Protein AF-A0A2A5WWT2-F1 (afdb_monomer)

Sequence (155 aa):
MNNFLIFFLFLIHPIYISSSKIIIINDTAEVNIKIFRDDLEDDLRLFYNKSISIDNIIKLQNASSQIDTYIQNKFELRIDNSKIKLSEFKYNLINDLVEISCSFDFKKDFNEINIINNILFEVYKIQKNVVFINVEKQSKSHIFSFSDREKTFSY

Solvent-accessible surface area (backbone atoms only — not comparable to full-atom values): 8886 Å² total; per-residue (Å²): 140,78,84,88,87,87,78,69,79,85,75,75,75,86,82,55,54,35,42,35,37,37,41,37,49,89,92,45,37,38,39,41,34,41,38,43,43,67,63,50,32,54,38,49,20,64,75,66,73,44,96,60,70,56,95,43,66,68,39,38,59,74,42,38,72,60,49,54,53,49,46,62,68,26,47,41,44,24,50,69,88,40,80,51,68,77,39,78,76,44,78,49,70,58,88,62,34,34,38,40,36,29,31,45,81,79,67,85,80,70,51,34,41,35,40,35,52,49,73,56,39,88,76,36,63,83,32,35,38,38,38,38,42,33,48,74,93,46,75,50,71,52,77,30,34,71,92,44,41,67,50,76,46,79,107

Radius of gyration: 17.58 Å; Cα contacts (8 Å, |Δi|>4): 283; chains: 1; bounding box: 59×45×42 Å

Foldseek 3Di:
DDDDDPPCPVVDDDQQEKEWEWAADQFWIKIKIKDFQVLQQVVLCVVVVDRQHPPDPVSCVVCVVSVLVVCCVQKWKDFQNHTWRWADWDWDCDPRMIMIMTTTGDDRDTFKIKIFGRRSCVPDQAHWYKYWYHHHPDIDIDIAGNVRGMDMDTD

Structure (mmCIF, N/CA/C/O backbone):
data_AF-A0A2A5WWT2-F1
#
_entry.id   AF-A0A2A5WWT2-F1
#
loop_
_atom_site.group_PDB
_atom_site.id
_atom_site.type_symbol
_atom_site.label_atom_id
_atom_site.label_alt_id
_atom_site.label_comp_id
_atom_site.label_asym_id
_atom_site.label_entity_id
_atom_site.label_seq_id
_atom_site.pdbx_PDB_ins_code
_atom_site.Cartn_x
_atom_site.Cartn_y
_atom_site.Cartn_z
_atom_site.occupancy
_atom_site.B_iso_or_equiv
_atom_site.auth_seq_id
_atom_site.auth_comp_id
_atom_site.auth_asym_id
_atom_site.auth_atom_id
_atom_site.pdbx_PDB_model_num
ATOM 1 N N . MET A 1 1 ? 42.668 -32.004 3.098 1.00 46.00 1 MET A N 1
ATOM 2 C CA . MET A 1 1 ? 42.094 -32.058 1.733 1.00 46.00 1 MET A CA 1
ATOM 3 C C . MET A 1 1 ? 40.869 -32.955 1.853 1.00 46.00 1 MET A C 1
ATOM 5 O O . MET A 1 1 ? 41.066 -34.114 2.162 1.00 46.00 1 MET A O 1
ATOM 9 N N . ASN A 1 2 ? 39.612 -32.518 1.911 1.00 44.00 2 ASN A N 1
ATOM 10 C CA . ASN A 1 2 ? 38.858 -31.456 1.236 1.00 44.00 2 ASN A CA 1
ATOM 11 C C . ASN A 1 2 ? 38.044 -30.694 2.303 1.00 44.00 2 ASN A C 1
ATOM 13 O O . ASN A 1 2 ? 37.293 -31.307 3.046 1.00 44.00 2 ASN A O 1
ATOM 17 N N . ASN A 1 3 ? 38.301 -29.424 2.601 1.00 46.81 3 ASN A N 1
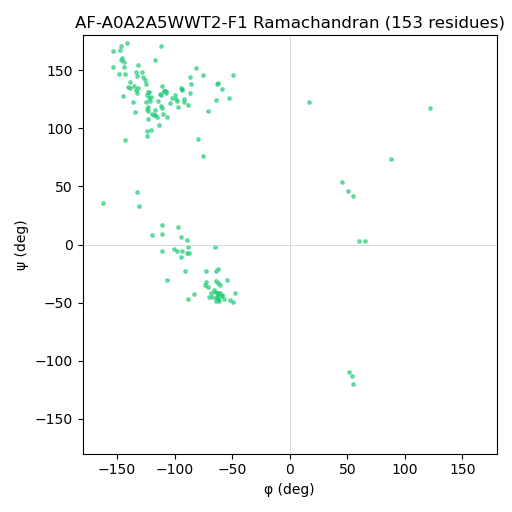ATOM 18 C CA . ASN A 1 3 ? 37.732 -28.249 1.940 1.00 46.81 3 ASN A CA 1
ATOM 19 C C . ASN A 1 3 ? 36.469 -28.446 1.080 1.00 46.81 3 ASN A C 1
ATOM 21 O O . ASN A 1 3 ? 36.506 -29.085 0.035 1.00 46.81 3 ASN A O 1
ATOM 25 N N . PHE A 1 4 ? 35.444 -27.680 1.472 1.00 52.81 4 PHE A N 1
ATOM 26 C CA . PHE A 1 4 ? 34.613 -26.886 0.565 1.00 52.81 4 PHE A CA 1
ATOM 27 C C . PHE A 1 4 ? 33.400 -27.583 -0.060 1.00 52.81 4 PHE A C 1
ATOM 29 O O . PHE A 1 4 ? 33.401 -27.852 -1.252 1.00 52.81 4 PHE A O 1
ATOM 36 N N . LEU A 1 5 ? 32.332 -27.827 0.718 1.00 49.09 5 LEU A N 1
ATOM 37 C CA . LEU A 1 5 ? 30.996 -28.077 0.140 1.00 49.09 5 LEU A CA 1
ATOM 38 C C . LEU A 1 5 ? 29.814 -27.917 1.120 1.00 49.09 5 LEU A C 1
ATOM 40 O O . LEU A 1 5 ? 28.819 -28.620 1.014 1.00 49.09 5 LEU A O 1
ATOM 44 N N . ILE A 1 6 ? 29.877 -26.967 2.063 1.00 45.00 6 ILE A N 1
ATOM 45 C CA . ILE A 1 6 ? 28.687 -26.536 2.837 1.00 45.00 6 ILE A CA 1
ATOM 46 C C . ILE A 1 6 ? 28.613 -25.000 2.874 1.00 45.00 6 ILE A C 1
ATOM 48 O O . ILE A 1 6 ? 28.400 -24.385 3.909 1.00 45.00 6 ILE A O 1
ATOM 52 N N . PHE A 1 7 ? 28.832 -24.356 1.724 1.00 40.91 7 PHE A N 1
ATOM 53 C CA . PHE A 1 7 ? 28.604 -22.909 1.562 1.00 40.91 7 PHE A CA 1
ATOM 54 C C . PHE A 1 7 ? 27.550 -22.586 0.488 1.00 40.91 7 PHE A C 1
ATOM 56 O O . PHE A 1 7 ? 27.344 -21.429 0.148 1.00 40.91 7 PHE A O 1
ATOM 63 N N . PHE A 1 8 ? 26.854 -23.602 -0.040 1.00 40.53 8 PHE A N 1
ATOM 64 C CA . PHE A 1 8 ? 25.881 -23.440 -1.131 1.00 40.53 8 PHE A CA 1
ATOM 65 C C . PHE A 1 8 ? 24.413 -23.341 -0.685 1.00 40.53 8 PHE A C 1
ATOM 67 O O . PHE A 1 8 ? 23.552 -23.061 -1.511 1.00 40.53 8 PHE A O 1
ATOM 74 N N . LEU A 1 9 ? 24.103 -23.518 0.604 1.00 39.88 9 LEU A N 1
ATOM 75 C CA . LEU A 1 9 ? 22.716 -23.455 1.096 1.00 39.88 9 LEU A CA 1
ATOM 76 C C . LEU A 1 9 ? 22.244 -22.039 1.473 1.00 39.88 9 LEU A C 1
ATOM 78 O O . LEU A 1 9 ? 21.055 -21.849 1.692 1.00 39.88 9 LEU A O 1
ATOM 82 N N . PHE A 1 10 ? 23.128 -21.035 1.476 1.00 41.44 10 PHE A N 1
ATOM 83 C CA . PHE A 1 10 ? 22.742 -19.623 1.644 1.00 41.44 10 PHE A CA 1
ATOM 84 C C . PHE A 1 10 ? 22.413 -18.912 0.317 1.00 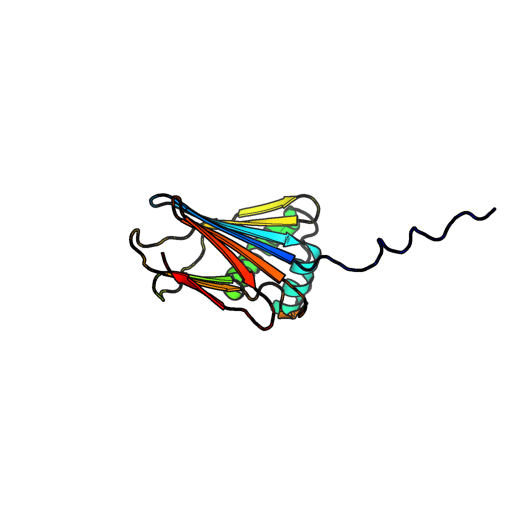41.44 10 PHE A C 1
ATOM 86 O O . PHE A 1 10 ? 22.127 -17.721 0.315 1.00 41.44 10 PHE A O 1
ATOM 93 N N . LEU A 1 11 ? 22.432 -19.633 -0.812 1.00 47.25 11 LEU A N 1
ATOM 94 C CA . LEU A 1 1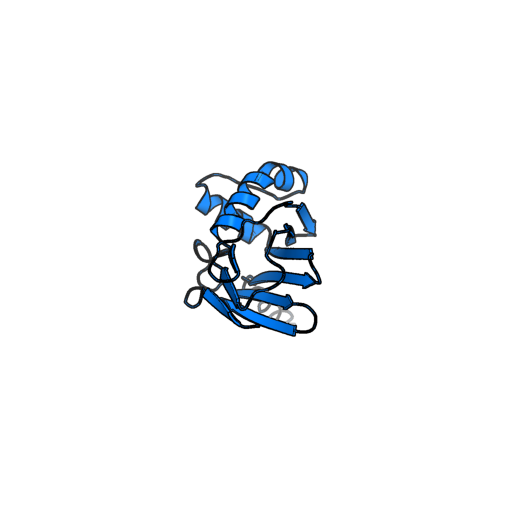1 ? 22.151 -19.102 -2.155 1.00 47.25 11 LEU A CA 1
ATOM 95 C C . LEU A 1 11 ? 20.690 -19.274 -2.605 1.00 47.25 11 LEU A C 1
ATOM 97 O O . LEU A 1 11 ? 20.374 -19.009 -3.762 1.00 47.25 11 LEU A O 1
ATOM 101 N N . ILE A 1 12 ? 19.795 -19.750 -1.738 1.00 48.16 12 ILE A N 1
ATOM 102 C CA . ILE A 1 12 ? 18.479 -20.224 -2.173 1.00 48.16 12 ILE A CA 1
ATOM 103 C C . ILE A 1 12 ? 17.378 -19.476 -1.420 1.00 48.16 12 ILE A C 1
ATOM 105 O O . ILE A 1 12 ? 16.944 -19.893 -0.351 1.00 48.16 12 ILE A O 1
ATOM 109 N N . HIS A 1 13 ? 16.937 -18.396 -2.074 1.00 51.16 13 HIS A N 1
ATOM 110 C CA . HIS A 1 13 ? 15.600 -17.790 -2.092 1.00 51.16 13 HIS A CA 1
ATOM 111 C C . HIS A 1 13 ? 15.557 -16.316 -1.627 1.00 51.16 13 HIS A C 1
ATOM 113 O O . HIS A 1 13 ? 15.835 -16.037 -0.462 1.00 51.16 13 HIS A O 1
ATOM 119 N N . PRO A 1 14 ? 15.163 -15.360 -2.495 1.00 63.34 14 PRO A N 1
ATOM 120 C CA . PRO A 1 14 ? 14.850 -13.996 -2.059 1.00 63.34 14 PRO A CA 1
ATOM 121 C C . PRO A 1 14 ? 13.664 -14.002 -1.084 1.00 63.34 14 PRO A C 1
ATOM 123 O O . PRO A 1 14 ? 12.699 -14.756 -1.246 1.00 63.34 14 PRO A O 1
ATOM 126 N N . ILE A 1 15 ? 13.751 -13.196 -0.028 1.00 72.94 15 ILE A N 1
ATOM 127 C CA . ILE A 1 15 ? 12.699 -13.080 0.984 1.00 72.94 15 ILE A CA 1
ATOM 128 C C . ILE A 1 15 ? 11.608 -12.157 0.424 1.00 72.94 15 ILE A C 1
ATOM 130 O O . ILE A 1 15 ? 11.663 -10.949 0.615 1.00 72.94 15 ILE A O 1
ATOM 134 N N . TYR A 1 16 ? 10.612 -12.737 -0.249 1.00 89.31 16 TYR A N 1
ATOM 135 C CA . TYR A 1 16 ? 9.460 -12.019 -0.813 1.00 89.31 16 TYR A CA 1
ATOM 136 C C . TYR A 1 16 ? 8.458 -11.625 0.274 1.00 89.31 16 TYR A C 1
ATOM 138 O O . TYR A 1 16 ? 7.426 -12.278 0.487 1.00 89.31 16 TYR A O 1
ATOM 146 N N . ILE A 1 17 ? 8.815 -10.588 1.029 1.00 92.75 17 ILE A N 1
ATOM 147 C CA . ILE A 1 17 ? 8.013 -10.073 2.133 1.00 92.75 17 ILE A CA 1
ATOM 148 C C . ILE A 1 17 ? 7.948 -8.552 2.075 1.00 92.75 17 ILE A C 1
ATOM 150 O O . ILE A 1 17 ? 8.959 -7.879 1.905 1.00 92.75 17 ILE A O 1
ATOM 154 N N . SER A 1 18 ? 6.754 -8.007 2.299 1.00 97.12 18 SER A N 1
ATOM 155 C CA . SER A 1 18 ? 6.586 -6.608 2.689 1.00 97.12 18 SER A CA 1
ATOM 156 C C . SER A 1 18 ? 5.961 -6.521 4.076 1.00 97.12 18 SER A C 1
ATOM 158 O O . SER A 1 18 ? 5.325 -7.466 4.559 1.00 97.12 18 SER A O 1
ATOM 160 N N . SER A 1 19 ? 6.142 -5.378 4.731 1.00 98.19 19 SER A N 1
ATOM 161 C CA . SER A 1 19 ? 5.485 -5.098 6.006 1.00 98.19 19 SER A CA 1
ATOM 162 C C . SER A 1 19 ? 4.752 -3.770 5.956 1.00 98.19 19 SER A C 1
ATOM 164 O O . SER A 1 19 ? 5.224 -2.816 5.341 1.00 98.19 19 SER A O 1
ATOM 166 N N . SER A 1 20 ? 3.606 -3.699 6.621 1.00 98.62 20 SER A N 1
ATOM 167 C CA . SER A 1 20 ? 2.860 -2.463 6.824 1.00 98.62 20 SER A CA 1
ATOM 168 C C . SER A 1 20 ? 2.473 -2.355 8.291 1.00 98.62 20 SER A C 1
ATOM 170 O O . SER A 1 20 ? 2.005 -3.319 8.895 1.00 98.62 20 SER A O 1
ATOM 172 N N . LYS A 1 21 ? 2.659 -1.181 8.881 1.00 98.69 21 LYS A N 1
ATOM 173 C CA . LYS A 1 21 ? 2.240 -0.888 10.246 1.00 98.69 21 LYS A CA 1
ATOM 174 C C . LYS A 1 21 ? 1.306 0.305 10.235 1.00 98.69 21 LYS A C 1
ATOM 176 O O . LYS A 1 21 ? 1.727 1.393 9.858 1.00 98.69 21 LYS A O 1
ATOM 181 N N . ILE A 1 22 ? 0.076 0.085 10.673 1.00 98.62 22 ILE A N 1
ATOM 182 C CA . ILE A 1 22 ? -0.932 1.118 10.885 1.00 98.62 22 ILE A CA 1
ATOM 183 C C . ILE A 1 22 ? -0.954 1.440 12.376 1.00 98.62 22 ILE A C 1
ATOM 185 O O . ILE A 1 22 ? -1.033 0.531 13.206 1.00 98.62 22 ILE A O 1
ATOM 189 N N . ILE A 1 23 ? -0.851 2.717 12.720 1.00 98.25 23 ILE A N 1
ATOM 190 C CA . ILE A 1 23 ? -0.903 3.207 14.096 1.00 98.25 23 ILE A CA 1
ATOM 191 C C . ILE A 1 23 ? -1.997 4.263 14.163 1.00 98.25 23 ILE A C 1
ATOM 193 O O . ILE A 1 23 ? -1.925 5.242 13.432 1.00 98.25 23 ILE A O 1
ATOM 197 N N . ILE A 1 24 ? -2.978 4.061 15.038 1.00 97.31 24 ILE A N 1
ATOM 198 C CA . ILE A 1 24 ? -4.034 5.023 15.350 1.00 97.31 24 ILE A CA 1
ATOM 199 C C . ILE A 1 24 ? -3.985 5.283 16.854 1.00 97.31 24 ILE A C 1
ATOM 201 O O . ILE A 1 24 ? -4.193 4.366 17.656 1.00 97.31 24 ILE A O 1
ATOM 205 N N . ILE A 1 25 ? -3.654 6.517 17.228 1.00 95.38 25 ILE A N 1
ATOM 206 C CA . ILE A 1 25 ? -3.599 6.975 18.618 1.00 95.38 25 ILE A CA 1
ATOM 207 C C . ILE A 1 25 ? -4.269 8.345 18.678 1.00 95.38 25 ILE A C 1
ATOM 209 O O . ILE A 1 25 ? -3.842 9.285 18.005 1.00 95.38 25 ILE A O 1
ATOM 213 N N . ASN A 1 26 ? -5.293 8.472 19.515 1.00 92.25 26 ASN A N 1
ATOM 214 C CA . ASN A 1 26 ? -6.168 9.631 19.601 1.00 92.25 26 ASN A CA 1
ATOM 215 C C . ASN A 1 26 ? -6.779 9.980 18.232 1.00 92.25 26 ASN A C 1
ATOM 217 O O . ASN A 1 26 ? -7.580 9.219 17.707 1.00 92.25 26 ASN A O 1
ATOM 221 N N . ASP A 1 27 ? -6.403 11.130 17.671 1.00 91.75 27 ASP A N 1
ATOM 222 C CA . ASP A 1 27 ? -6.870 11.638 16.377 1.00 91.75 27 ASP A CA 1
ATOM 223 C C . ASP A 1 27 ? -5.736 11.621 15.331 1.00 91.75 27 ASP A C 1
ATOM 225 O O . ASP A 1 27 ? -5.793 12.313 14.320 1.00 91.75 27 ASP A O 1
ATOM 229 N N . THR A 1 28 ? -4.662 10.867 15.589 1.00 94.62 28 THR A N 1
ATOM 230 C CA . THR A 1 28 ? -3.504 10.741 14.699 1.00 94.62 28 THR A CA 1
ATOM 231 C C . THR A 1 28 ? -3.439 9.335 14.134 1.00 94.62 28 THR A C 1
ATOM 233 O O . THR A 1 28 ? -3.468 8.359 14.889 1.00 94.62 28 THR A O 1
ATOM 236 N N . ALA A 1 29 ? -3.317 9.239 12.811 1.00 97.56 29 ALA A N 1
ATOM 237 C CA . ALA A 1 29 ? -3.198 7.970 12.123 1.00 97.56 29 ALA A CA 1
ATOM 238 C C . ALA A 1 29 ? -2.053 7.966 11.105 1.00 97.56 29 ALA A C 1
ATOM 240 O O . ALA A 1 29 ? -1.933 8.858 10.265 1.00 97.56 29 ALA A O 1
ATOM 241 N N . GLU A 1 30 ? -1.219 6.931 11.182 1.00 98.12 30 GLU A N 1
ATOM 242 C CA . GLU A 1 30 ? -0.034 6.756 10.345 1.00 98.12 30 GLU A CA 1
ATOM 243 C C . GLU A 1 30 ? 0.034 5.341 9.772 1.00 98.12 30 GLU A C 1
ATOM 245 O O . GLU A 1 30 ? -0.300 4.359 10.439 1.00 98.12 30 GLU A O 1
ATOM 250 N N . VAL A 1 31 ? 0.546 5.230 8.549 1.00 98.62 31 VAL A N 1
ATOM 251 C CA . VAL A 1 31 ? 0.895 3.971 7.893 1.00 98.62 31 VAL A CA 1
ATOM 252 C C . VAL A 1 31 ? 2.367 4.011 7.511 1.00 98.62 31 VAL A C 1
ATOM 254 O O . VAL A 1 31 ? 2.823 4.915 6.815 1.00 98.62 31 VAL A O 1
ATOM 257 N N . ASN A 1 32 ? 3.110 3.000 7.949 1.00 98.62 32 ASN A N 1
ATOM 258 C CA . ASN A 1 32 ? 4.511 2.802 7.600 1.00 98.62 32 ASN A CA 1
ATOM 259 C C . ASN A 1 32 ? 4.656 1.489 6.838 1.00 98.62 32 ASN A C 1
ATOM 261 O O . ASN A 1 32 ? 4.400 0.422 7.397 1.00 98.62 32 ASN A O 1
ATOM 265 N N . ILE A 1 33 ? 5.060 1.561 5.576 1.00 98.69 33 ILE A N 1
ATOM 266 C CA . ILE A 1 33 ? 5.246 0.413 4.691 1.00 98.69 33 ILE A CA 1
ATOM 267 C C . ILE A 1 33 ? 6.739 0.239 4.427 1.00 98.69 33 ILE A C 1
ATOM 269 O O . ILE A 1 33 ? 7.445 1.214 4.179 1.00 98.69 33 ILE A O 1
ATOM 273 N N . LYS A 1 34 ? 7.220 -1.004 4.474 1.00 98.31 34 LYS A N 1
ATOM 274 C CA . LYS A 1 34 ? 8.592 -1.357 4.103 1.00 98.31 34 LYS A CA 1
ATOM 275 C C . LYS A 1 34 ? 8.586 -2.427 3.023 1.00 98.31 34 LYS A C 1
ATOM 277 O O . LYS A 1 34 ? 7.922 -3.455 3.190 1.00 98.31 34 LYS A O 1
ATOM 282 N N . ILE A 1 35 ? 9.322 -2.170 1.946 1.00 97.50 35 ILE A N 1
ATOM 283 C CA . ILE A 1 35 ? 9.41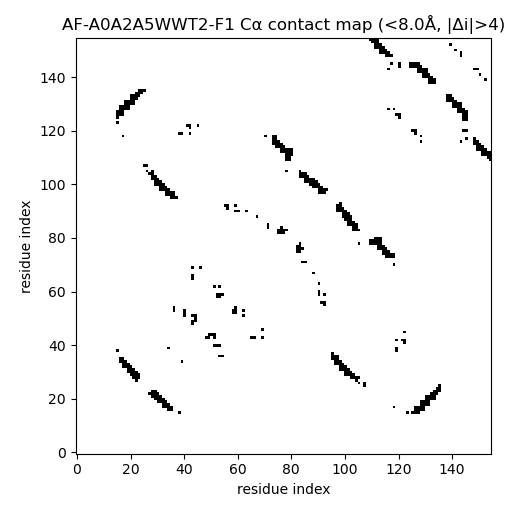8 -3.031 0.762 1.00 97.50 35 ILE A CA 1
ATOM 284 C C . ILE A 1 35 ? 10.880 -3.067 0.315 1.00 97.50 35 ILE A C 1
ATOM 286 O O . ILE A 1 35 ? 11.553 -2.034 0.357 1.00 97.50 35 ILE A O 1
ATOM 290 N N . PHE A 1 36 ? 11.378 -4.231 -0.101 1.00 96.69 36 PHE A N 1
ATOM 291 C CA . PHE A 1 36 ? 12.683 -4.303 -0.751 1.00 96.69 36 PHE A CA 1
ATOM 292 C C . PHE A 1 36 ? 12.666 -3.519 -2.067 1.00 96.69 36 PHE A C 1
ATOM 294 O O . PHE A 1 36 ? 11.679 -3.501 -2.805 1.00 96.69 36 PHE A O 1
ATOM 301 N N . ARG A 1 37 ? 13.746 -2.782 -2.308 1.00 96.50 37 ARG A N 1
ATOM 302 C CA . ARG A 1 37 ? 13.866 -1.802 -3.386 1.00 96.50 37 ARG A CA 1
ATOM 303 C C . ARG A 1 37 ? 13.747 -2.449 -4.761 1.00 96.50 37 ARG A C 1
ATOM 305 O O . ARG A 1 37 ? 13.053 -1.908 -5.612 1.00 96.50 37 ARG A O 1
ATOM 312 N N . ASP A 1 38 ? 14.453 -3.550 -4.976 1.00 95.50 38 ASP A N 1
ATOM 313 C CA . ASP A 1 38 ? 14.461 -4.315 -6.222 1.00 95.50 38 ASP A CA 1
ATOM 314 C C . ASP A 1 38 ? 13.086 -4.920 -6.524 1.00 95.50 38 ASP A C 1
ATOM 316 O O . ASP A 1 38 ? 12.569 -4.712 -7.620 1.00 95.50 38 ASP A O 1
ATOM 320 N N . ASP A 1 39 ? 12.444 -5.534 -5.530 1.00 96.62 39 ASP A N 1
ATOM 321 C CA . ASP A 1 39 ? 11.077 -6.049 -5.665 1.00 96.62 39 ASP A CA 1
ATOM 322 C C . ASP A 1 39 ? 10.088 -4.926 -6.038 1.00 96.62 39 ASP A C 1
ATOM 324 O O . ASP A 1 39 ? 9.243 -5.078 -6.926 1.00 96.62 39 ASP A O 1
ATOM 328 N N . LEU A 1 40 ? 10.201 -3.762 -5.382 1.00 97.69 40 LEU A N 1
ATOM 329 C CA . LEU A 1 40 ? 9.376 -2.594 -5.694 1.00 97.69 40 LEU A CA 1
ATOM 330 C C . LEU A 1 40 ? 9.653 -2.061 -7.107 1.00 97.69 40 LEU A C 1
ATOM 332 O O . LEU A 1 40 ? 8.713 -1.693 -7.808 1.00 97.69 40 LEU A O 1
ATOM 336 N N . GLU A 1 41 ? 10.914 -2.010 -7.544 1.00 97.62 41 GLU A N 1
ATOM 337 C CA . GLU A 1 41 ? 11.266 -1.633 -8.917 1.00 97.62 41 GLU A CA 1
ATOM 338 C C . GLU A 1 41 ? 10.620 -2.565 -9.946 1.00 97.62 41 GLU A C 1
ATOM 340 O O . GLU A 1 41 ? 10.098 -2.079 -10.952 1.00 97.62 41 GLU A O 1
ATOM 345 N N . ASP A 1 42 ? 10.634 -3.875 -9.704 1.00 96.94 42 ASP A N 1
ATOM 346 C CA . ASP A 1 42 ? 10.063 -4.866 -10.614 1.00 96.94 42 ASP A CA 1
ATOM 347 C C . ASP A 1 42 ? 8.548 -4.689 -10.774 1.00 96.94 42 ASP A C 1
ATOM 349 O O . ASP A 1 42 ? 8.051 -4.642 -11.906 1.00 96.94 42 ASP A O 1
ATOM 353 N N . ASP A 1 43 ? 7.813 -4.490 -9.677 1.00 97.56 43 ASP A N 1
ATOM 354 C CA . ASP A 1 43 ? 6.364 -4.267 -9.766 1.00 97.56 43 ASP A CA 1
ATOM 355 C C . ASP A 1 43 ? 6.024 -2.872 -10.302 1.00 97.56 43 ASP A C 1
ATOM 357 O O . ASP A 1 43 ? 5.103 -2.724 -11.100 1.00 97.56 43 ASP A O 1
ATOM 361 N N . LEU A 1 44 ? 6.810 -1.833 -9.994 1.00 98.31 44 LEU A N 1
ATOM 362 C CA . LEU A 1 44 ? 6.635 -0.517 -10.622 1.00 98.31 44 LEU A CA 1
ATOM 363 C C . LEU A 1 44 ? 6.828 -0.587 -12.144 1.00 98.31 44 LEU A C 1
ATOM 365 O O . LEU A 1 44 ? 6.053 0.019 -12.893 1.00 98.31 44 LEU A O 1
ATOM 369 N N . ARG A 1 45 ? 7.834 -1.331 -12.622 1.00 98.19 45 ARG A N 1
ATOM 370 C CA . ARG A 1 45 ? 8.067 -1.536 -14.060 1.00 98.19 45 ARG A CA 1
ATOM 371 C C . ARG 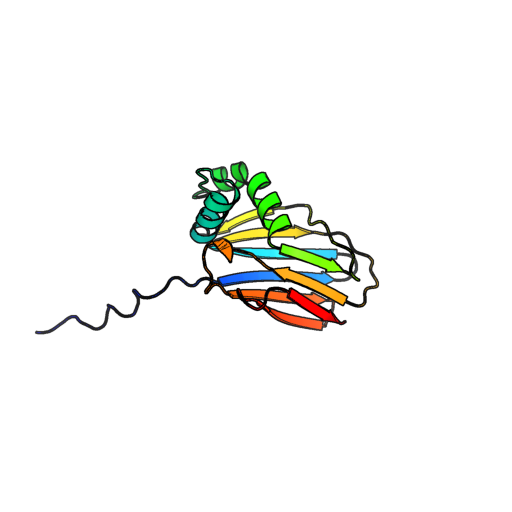A 1 45 ? 6.891 -2.245 -14.717 1.00 98.19 45 ARG A C 1
ATOM 373 O O . ARG A 1 45 ? 6.454 -1.803 -15.782 1.00 98.19 45 ARG A O 1
ATOM 380 N N . LEU A 1 46 ? 6.366 -3.293 -14.079 1.00 97.88 46 LEU A N 1
ATOM 381 C CA . LEU A 1 46 ? 5.191 -4.027 -14.550 1.00 97.88 46 LEU A CA 1
ATOM 382 C C . LEU A 1 46 ? 3.938 -3.137 -14.558 1.00 97.88 46 LEU A C 1
ATOM 384 O O . LEU A 1 46 ? 3.246 -3.054 -15.570 1.00 97.88 46 LEU A O 1
ATOM 388 N N . PHE A 1 47 ? 3.679 -2.430 -13.458 1.00 97.81 47 PHE A N 1
ATOM 389 C CA . PHE A 1 47 ? 2.492 -1.603 -13.248 1.00 97.81 47 PHE A CA 1
ATOM 390 C C . PHE A 1 47 ? 2.399 -0.431 -14.232 1.00 97.81 47 PHE A C 1
ATOM 392 O O . PHE A 1 47 ? 1.324 -0.144 -14.757 1.00 97.81 47 PHE A O 1
ATOM 399 N N . TYR A 1 48 ? 3.519 0.239 -14.516 1.00 97.69 48 TYR A N 1
ATOM 400 C CA . TYR A 1 48 ? 3.554 1.379 -15.440 1.00 97.69 48 TYR A CA 1
ATOM 401 C C . TYR A 1 48 ? 3.916 1.012 -16.878 1.00 97.69 48 TYR A C 1
ATOM 403 O O . TYR A 1 48 ? 3.821 1.878 -17.752 1.00 97.69 48 TYR A O 1
ATOM 411 N N . ASN A 1 49 ? 4.364 -0.223 -17.122 1.00 97.00 49 ASN A N 1
ATOM 412 C CA . ASN A 1 49 ? 4.967 -0.652 -18.384 1.00 97.00 49 ASN A CA 1
ATOM 413 C C . ASN A 1 49 ? 6.091 0.304 -18.846 1.00 97.00 49 ASN A C 1
ATOM 415 O O . ASN A 1 49 ? 6.125 0.764 -19.990 1.00 97.00 49 ASN A O 1
ATOM 419 N N . LYS A 1 50 ? 6.978 0.684 -17.915 1.00 95.06 50 LYS A N 1
ATOM 420 C CA . LYS A 1 50 ? 8.070 1.654 -18.124 1.00 95.06 50 LYS A CA 1
ATOM 421 C C . LYS A 1 50 ? 9.313 1.252 -17.341 1.00 95.06 50 LYS A C 1
ATOM 423 O O . LYS A 1 50 ? 9.213 0.657 -16.277 1.00 95.06 50 LYS A O 1
ATOM 428 N N . SER A 1 51 ? 10.488 1.648 -17.829 1.00 94.62 51 SER A N 1
ATOM 429 C CA . SER A 1 51 ? 11.729 1.497 -17.064 1.00 94.62 51 SER A CA 1
ATOM 430 C C . SER A 1 51 ? 11.747 2.485 -15.897 1.00 94.62 51 SER A C 1
ATOM 432 O O . SER A 1 51 ? 11.748 3.698 -16.106 1.00 94.62 51 SER A O 1
ATOM 434 N N . ILE A 1 52 ? 11.730 1.956 -14.674 1.00 95.88 52 ILE A N 1
ATOM 435 C CA . ILE A 1 52 ? 11.813 2.711 -13.422 1.00 95.88 52 ILE A CA 1
ATOM 436 C C . ILE A 1 52 ? 12.986 2.150 -12.613 1.00 95.88 52 ILE A C 1
ATOM 438 O O . ILE A 1 52 ? 13.220 0.939 -12.580 1.00 95.88 52 ILE A O 1
ATOM 442 N N . SER A 1 53 ? 13.755 3.047 -12.003 1.00 95.81 53 SER A N 1
ATOM 443 C CA . SER A 1 53 ? 14.874 2.735 -11.115 1.00 95.81 53 SER A CA 1
ATOM 444 C C . SER A 1 53 ? 14.853 3.731 -9.965 1.00 95.81 53 SER A C 1
ATOM 446 O O . SER A 1 53 ? 14.673 4.924 -10.199 1.00 95.81 53 SER A O 1
ATOM 448 N N . ILE A 1 54 ? 15.044 3.233 -8.749 1.00 96.62 54 ILE A N 1
ATOM 449 C CA . ILE A 1 54 ? 15.075 3.961 -7.478 1.00 96.62 54 ILE A CA 1
ATOM 450 C C . ILE A 1 54 ? 16.314 3.559 -6.655 1.00 96.62 54 ILE A C 1
ATOM 452 O O . ILE A 1 54 ? 16.290 3.551 -5.430 1.00 96.62 54 ILE A O 1
ATOM 456 N N . ASP A 1 55 ? 17.424 3.253 -7.339 1.00 93.44 55 ASP A N 1
ATOM 457 C CA . ASP A 1 55 ? 18.714 2.808 -6.770 1.00 93.44 55 ASP A CA 1
ATOM 458 C C . ASP A 1 55 ? 19.456 3.826 -5.892 1.00 93.44 55 ASP A C 1
ATOM 460 O O . ASP A 1 55 ? 20.509 3.524 -5.334 1.00 93.44 55 ASP A O 1
ATOM 464 N N . ASN A 1 56 ? 18.913 5.030 -5.756 1.00 94.12 56 ASN A N 1
ATOM 465 C CA . ASN A 1 56 ? 19.401 6.051 -4.849 1.00 94.12 56 ASN A CA 1
ATOM 466 C C . ASN A 1 56 ? 18.260 6.992 -4.445 1.00 94.12 56 ASN A C 1
ATOM 468 O O . ASN A 1 56 ? 17.206 7.035 -5.084 1.00 94.12 56 ASN A O 1
ATOM 472 N N . ILE A 1 57 ? 18.500 7.797 -3.409 1.00 93.06 57 ILE A N 1
ATOM 473 C CA . ILE A 1 57 ? 17.489 8.694 -2.841 1.00 93.06 57 ILE A CA 1
ATOM 474 C C . ILE A 1 57 ? 16.953 9.729 -3.843 1.00 93.06 57 ILE A C 1
ATOM 476 O O . ILE A 1 57 ? 15.765 10.032 -3.815 1.00 93.06 57 ILE A O 1
ATOM 480 N N . ILE A 1 58 ? 17.782 10.229 -4.767 1.00 95.75 58 ILE A N 1
ATOM 481 C CA . ILE A 1 58 ? 17.358 11.215 -5.776 1.00 95.75 58 ILE A CA 1
ATOM 482 C C . ILE A 1 58 ? 16.376 10.562 -6.752 1.00 95.75 58 ILE A C 1
ATOM 484 O O . ILE A 1 58 ? 15.323 11.118 -7.053 1.00 95.75 58 ILE A O 1
ATOM 488 N N . LYS A 1 59 ? 16.686 9.352 -7.229 1.00 96.81 59 LYS A N 1
ATOM 489 C CA . LYS A 1 59 ? 15.780 8.606 -8.107 1.00 96.81 59 LYS A CA 1
ATOM 490 C C . LYS A 1 59 ? 14.493 8.190 -7.395 1.00 96.81 59 LYS A C 1
ATOM 492 O O . LYS A 1 59 ? 13.426 8.299 -7.990 1.00 96.81 59 LYS A O 1
ATOM 497 N N . LEU A 1 60 ? 14.583 7.780 -6.127 1.00 96.62 60 LEU A N 1
ATOM 498 C CA . LEU A 1 60 ? 13.415 7.495 -5.291 1.00 96.62 60 LEU A CA 1
ATOM 499 C C . LEU A 1 60 ? 12.493 8.719 -5.189 1.00 96.62 60 LEU A C 1
ATOM 501 O O . LEU A 1 60 ? 11.293 8.608 -5.421 1.00 96.62 60 LEU A O 1
ATOM 505 N N . GLN A 1 61 ? 13.059 9.900 -4.930 1.00 94.75 61 GLN A N 1
ATOM 506 C CA . GLN A 1 61 ? 12.307 11.156 -4.897 1.00 94.75 61 GLN A CA 1
ATOM 507 C C . GLN A 1 61 ? 11.678 11.491 -6.256 1.00 94.75 61 GLN A C 1
ATOM 509 O O . GLN A 1 61 ? 10.508 11.868 -6.306 1.00 94.75 61 GLN A O 1
ATOM 514 N N . ASN A 1 62 ? 12.400 11.287 -7.361 1.00 96.25 62 ASN A N 1
ATOM 515 C CA . ASN A 1 62 ? 11.870 11.510 -8.712 1.00 96.25 62 ASN A CA 1
ATOM 516 C C . ASN A 1 62 ? 10.707 10.565 -9.061 1.00 96.25 62 ASN A C 1
ATOM 518 O O . ASN A 1 62 ? 9.811 10.949 -9.809 1.00 96.25 62 ASN A O 1
ATOM 522 N N . ALA A 1 63 ? 10.707 9.347 -8.514 1.00 96.94 63 ALA A N 1
ATOM 523 C CA . ALA A 1 63 ? 9.647 8.359 -8.702 1.00 96.94 63 ALA A CA 1
ATOM 524 C C . ALA A 1 63 ? 8.504 8.474 -7.671 1.00 96.94 63 ALA A C 1
ATOM 526 O O . ALA A 1 63 ? 7.535 7.723 -7.766 1.00 96.94 63 ALA A O 1
ATOM 527 N N . SER A 1 64 ? 8.579 9.399 -6.706 1.00 96.06 64 SER A N 1
ATOM 528 C CA . SER A 1 64 ? 7.643 9.502 -5.569 1.00 96.06 64 SER A CA 1
ATOM 529 C C . SER A 1 64 ? 6.168 9.477 -5.974 1.00 96.06 64 SER A C 1
ATOM 531 O O . SER A 1 64 ? 5.420 8.643 -5.482 1.00 96.06 64 SER A O 1
ATOM 533 N N . SER A 1 65 ? 5.752 10.287 -6.951 1.00 96.81 65 SER A N 1
ATOM 534 C CA . SER A 1 65 ? 4.354 10.308 -7.416 1.00 96.81 65 SER A CA 1
ATOM 535 C C . SER A 1 65 ? 3.892 8.969 -8.018 1.00 96.81 65 SER A C 1
ATOM 537 O O . SER A 1 65 ? 2.727 8.573 -7.884 1.00 96.81 65 SER A O 1
ATOM 539 N N . GLN A 1 66 ? 4.806 8.238 -8.662 1.00 98.00 66 GLN A N 1
ATOM 540 C CA . GLN A 1 66 ? 4.524 6.904 -9.190 1.00 98.00 66 GLN A CA 1
ATOM 541 C C . GLN A 1 66 ? 4.376 5.887 -8.054 1.00 98.00 66 GLN A C 1
ATOM 543 O O . GLN A 1 66 ? 3.516 5.007 -8.129 1.00 98.00 66 GLN A O 1
ATOM 548 N N . ILE A 1 67 ? 5.171 6.034 -6.994 1.00 98.31 67 ILE A N 1
ATOM 549 C CA . ILE A 1 67 ? 5.097 5.196 -5.798 1.00 98.31 67 ILE A CA 1
ATOM 550 C C . ILE A 1 67 ? 3.819 5.499 -5.007 1.00 98.31 67 ILE A C 1
ATOM 552 O O . ILE A 1 67 ? 3.103 4.558 -4.682 1.00 98.31 67 ILE A O 1
ATOM 556 N N . ASP A 1 68 ? 3.453 6.769 -4.795 1.00 98.31 68 ASP A N 1
ATOM 557 C CA . ASP A 1 68 ? 2.191 7.178 -4.148 1.00 98.31 68 ASP A CA 1
ATOM 558 C C . ASP A 1 68 ? 0.989 6.497 -4.820 1.00 98.31 68 ASP A C 1
ATOM 560 O O . ASP A 1 68 ? 0.093 5.948 -4.174 1.00 98.31 68 ASP A O 1
ATOM 564 N N . THR A 1 69 ? 0.961 6.551 -6.153 1.00 98.31 69 THR A N 1
ATOM 565 C CA . THR A 1 69 ? -0.122 5.998 -6.972 1.00 98.31 69 THR A CA 1
ATOM 566 C C . THR A 1 69 ? -0.140 4.473 -6.903 1.00 98.31 69 THR A C 1
ATOM 568 O O . THR A 1 69 ? -1.210 3.878 -6.773 1.00 98.31 69 THR A O 1
ATOM 571 N N . TYR A 1 70 ? 1.033 3.838 -6.942 1.00 98.56 70 TYR A N 1
ATOM 572 C CA . TYR A 1 70 ? 1.167 2.394 -6.778 1.00 98.56 70 TYR A CA 1
ATOM 573 C C . TYR A 1 70 ? 0.671 1.944 -5.395 1.00 98.56 70 TYR A C 1
ATOM 575 O O . TYR A 1 70 ? -0.173 1.054 -5.311 1.00 98.56 70 TYR A O 1
ATOM 583 N N . ILE A 1 71 ? 1.106 2.600 -4.314 1.00 98.62 71 ILE A N 1
ATOM 584 C CA . ILE A 1 71 ? 0.693 2.259 -2.948 1.00 98.62 71 ILE A CA 1
ATOM 585 C C . ILE A 1 71 ? -0.813 2.447 -2.769 1.00 98.62 71 ILE A C 1
ATOM 587 O O . ILE A 1 71 ? -1.471 1.526 -2.301 1.00 98.62 71 ILE A O 1
ATOM 591 N N . GLN A 1 72 ? -1.396 3.564 -3.213 1.00 98.06 72 GLN A N 1
ATOM 592 C CA . GLN A 1 72 ? -2.851 3.769 -3.132 1.00 98.06 72 GLN A CA 1
ATOM 593 C C . GLN A 1 72 ? -3.665 2.773 -3.977 1.00 98.06 72 GLN A C 1
ATOM 595 O O . GLN A 1 72 ? -4.855 2.577 -3.720 1.00 98.06 72 GLN A O 1
ATOM 600 N N . ASN A 1 73 ? -3.061 2.168 -5.004 1.00 98.38 73 ASN A N 1
ATOM 601 C CA . ASN A 1 73 ? -3.701 1.133 -5.812 1.00 98.38 73 ASN A CA 1
ATOM 602 C C . ASN A 1 73 ? -3.600 -0.254 -5.163 1.00 98.38 73 ASN A C 1
ATOM 604 O O . ASN A 1 73 ? -4.571 -1.009 -5.172 1.00 98.38 73 ASN A O 1
ATOM 608 N N . LYS A 1 74 ? -2.428 -0.593 -4.617 1.00 98.50 74 LYS A N 1
ATOM 609 C CA . LYS A 1 74 ? -2.127 -1.932 -4.099 1.00 98.50 74 LYS A CA 1
ATOM 610 C C . LYS A 1 74 ? -2.452 -2.111 -2.625 1.00 98.50 74 LYS A C 1
ATOM 612 O O . LYS A 1 74 ? -2.653 -3.243 -2.200 1.00 98.50 74 LYS A O 1
ATOM 617 N N . PHE A 1 75 ? -2.511 -1.033 -1.859 1.00 98.69 75 PHE A N 1
ATOM 618 C CA . PHE A 1 75 ? -2.824 -1.038 -0.439 1.00 98.69 75 PHE A CA 1
ATOM 619 C C . PHE A 1 75 ? -4.065 -0.183 -0.197 1.00 98.69 75 PHE A C 1
ATOM 621 O O . PHE A 1 75 ? -3.999 1.045 -0.133 1.00 98.69 75 PHE A O 1
ATOM 628 N N . GLU A 1 76 ? -5.216 -0.839 -0.087 1.00 98.56 76 GLU A N 1
ATOM 629 C CA . GLU A 1 76 ? -6.475 -0.173 0.214 1.00 98.56 76 GLU A CA 1
ATOM 630 C C . GLU A 1 76 ? -6.793 -0.299 1.701 1.00 98.56 76 GLU A C 1
ATOM 632 O O . GLU A 1 76 ? -6.860 -1.399 2.250 1.00 98.56 76 GLU A O 1
ATOM 637 N N . LEU A 1 77 ? -7.010 0.852 2.331 1.00 98.50 77 LEU A N 1
ATOM 638 C CA . LEU A 1 77 ? -7.484 0.985 3.699 1.00 98.50 77 LEU A CA 1
ATOM 639 C C . LEU A 1 77 ? -8.938 1.455 3.664 1.00 98.50 77 LEU A C 1
ATOM 641 O O . LEU A 1 77 ? -9.264 2.444 3.003 1.00 98.50 77 LEU A O 1
ATOM 645 N N . ARG A 1 78 ? -9.809 0.774 4.403 1.00 98.44 78 ARG A N 1
ATOM 646 C CA . ARG A 1 78 ? -11.185 1.204 4.650 1.00 98.44 78 ARG A CA 1
ATOM 647 C C . ARG A 1 78 ? -11.454 1.262 6.143 1.00 98.44 78 ARG A C 1
ATOM 649 O O . ARG A 1 78 ? -11.021 0.380 6.881 1.00 98.44 78 ARG A O 1
ATOM 656 N N . ILE A 1 79 ? -12.207 2.270 6.560 1.00 97.19 79 ILE A N 1
ATOM 657 C CA . ILE A 1 79 ? -12.726 2.406 7.924 1.00 97.19 79 ILE A CA 1
ATOM 658 C C . ILE A 1 79 ? -14.243 2.467 7.817 1.00 97.19 79 ILE A C 1
ATOM 660 O O . ILE A 1 79 ? -14.761 3.293 7.064 1.00 97.19 79 ILE A O 1
ATOM 664 N N . ASP A 1 80 ? -14.942 1.562 8.504 1.00 96.31 80 ASP A N 1
ATOM 665 C CA . ASP A 1 80 ? -16.403 1.407 8.428 1.00 96.31 80 ASP A CA 1
ATOM 666 C C . ASP A 1 80 ? -16.916 1.437 6.973 1.00 96.31 80 ASP A C 1
ATOM 668 O O . ASP A 1 80 ? -17.748 2.258 6.574 1.00 96.31 80 ASP A O 1
ATOM 672 N N . ASN A 1 81 ? -16.331 0.569 6.141 1.00 93.75 81 ASN A N 1
ATOM 673 C CA . ASN A 1 81 ? -16.600 0.421 4.705 1.00 93.75 81 ASN A CA 1
ATOM 674 C C . ASN A 1 81 ? -16.329 1.667 3.825 1.00 93.75 81 ASN A C 1
ATOM 676 O O . ASN A 1 81 ? -16.536 1.632 2.610 1.00 93.75 81 ASN A O 1
ATOM 680 N N . SER A 1 82 ? -15.819 2.760 4.396 1.00 96.38 82 SER A N 1
ATOM 681 C CA . SER A 1 82 ? -15.435 3.965 3.658 1.00 96.38 82 SER A CA 1
ATOM 682 C C . SER A 1 82 ? -13.968 3.889 3.253 1.00 96.38 82 SER A C 1
ATOM 684 O O . SER A 1 82 ? -13.091 3.743 4.103 1.00 96.38 82 SER A O 1
ATOM 686 N N . LYS A 1 83 ? -13.690 3.998 1.949 1.00 97.25 83 LYS A N 1
ATOM 687 C CA . LYS A 1 83 ? -12.317 4.015 1.431 1.00 97.25 83 LYS A CA 1
ATOM 688 C C . LYS A 1 83 ? -11.570 5.247 1.933 1.00 97.25 83 LYS A C 1
ATOM 690 O O . LYS A 1 83 ? -12.004 6.375 1.707 1.00 97.25 83 LYS A O 1
ATOM 695 N N . ILE A 1 84 ? -10.431 5.006 2.569 1.00 97.62 84 ILE A N 1
ATOM 696 C CA . ILE A 1 84 ? -9.543 6.031 3.099 1.00 97.62 84 ILE A CA 1
ATOM 697 C C . ILE A 1 84 ? -8.472 6.355 2.064 1.00 97.62 84 ILE A C 1
ATOM 699 O O . ILE A 1 84 ? -7.864 5.468 1.460 1.00 97.62 84 ILE A O 1
ATOM 703 N N . LYS A 1 85 ? -8.246 7.651 1.854 1.00 97.44 85 LYS A N 1
ATOM 704 C CA . LYS A 1 85 ? -7.157 8.147 1.021 1.00 97.44 85 LYS A CA 1
ATOM 705 C C . LYS A 1 85 ? -5.939 8.401 1.904 1.00 97.44 85 LYS A C 1
ATOM 707 O O . LYS A 1 85 ? -6.034 9.151 2.867 1.00 97.44 85 LYS A O 1
ATOM 712 N N . LEU A 1 86 ? -4.811 7.796 1.547 1.00 98.12 86 LEU A N 1
ATOM 713 C CA . LEU A 1 86 ? -3.524 8.065 2.184 1.00 98.12 86 LEU A CA 1
ATOM 714 C C . LEU A 1 86 ? -2.968 9.414 1.700 1.00 98.12 86 LEU A C 1
ATOM 716 O O . LEU A 1 86 ? -3.153 9.794 0.539 1.00 98.12 86 LEU A O 1
ATOM 720 N N . SER A 1 87 ? -2.275 10.130 2.578 1.00 96.94 87 SER A N 1
ATOM 721 C CA . SER A 1 87 ? -1.725 11.467 2.338 1.00 96.94 87 SER A CA 1
ATOM 722 C C . SER A 1 87 ? -0.345 11.645 2.974 1.00 96.94 87 SER A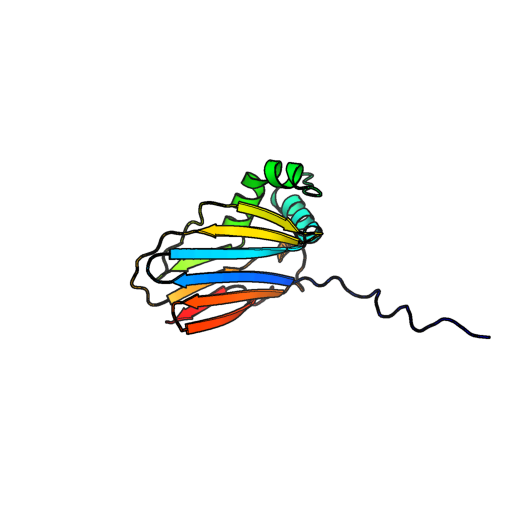 C 1
ATOM 724 O O . SER A 1 87 ? 0.143 10.777 3.689 1.00 96.94 87 SER A O 1
ATOM 726 N N . GLU A 1 88 ? 0.302 12.780 2.693 1.00 96.88 88 GLU A N 1
ATOM 727 C CA . GLU A 1 88 ? 1.573 13.184 3.323 1.00 96.88 88 GLU A CA 1
ATOM 728 C C . GLU A 1 88 ? 2.704 12.148 3.195 1.00 96.88 88 GLU A C 1
ATOM 730 O O . GLU A 1 88 ? 3.456 11.896 4.139 1.00 96.88 88 GLU A O 1
ATOM 735 N N . PHE A 1 89 ? 2.827 11.552 2.009 1.00 98.19 89 PHE A N 1
ATOM 736 C CA . PHE A 1 89 ? 3.844 10.549 1.721 1.00 98.19 89 PHE A CA 1
ATOM 737 C C . PHE A 1 89 ? 5.268 11.083 1.924 1.00 98.19 89 PHE A C 1
ATOM 739 O O . PHE A 1 89 ? 5.637 12.164 1.458 1.00 98.19 89 PHE A O 1
ATOM 746 N N . LYS A 1 90 ? 6.082 10.283 2.611 1.00 97.88 90 LYS A N 1
ATOM 747 C CA . LYS A 1 90 ? 7.507 10.495 2.872 1.00 97.88 90 LYS A CA 1
ATOM 748 C C . LYS A 1 90 ? 8.264 9.205 2.593 1.00 97.88 90 LYS A C 1
ATOM 750 O O . LYS A 1 90 ? 7.746 8.111 2.807 1.00 97.88 90 LYS A O 1
ATOM 755 N N . TYR A 1 91 ? 9.507 9.358 2.151 1.00 96.88 91 TYR A N 1
ATOM 756 C CA . TYR A 1 91 ? 10.305 8.277 1.590 1.00 96.88 91 TYR A CA 1
ATOM 757 C C . TYR A 1 91 ? 11.707 8.258 2.173 1.00 96.88 91 TYR A C 1
ATOM 759 O O . TYR A 1 91 ? 12.383 9.286 2.164 1.00 96.88 91 TYR A O 1
ATOM 767 N N . ASN A 1 92 ? 12.163 7.077 2.580 1.00 96.19 92 ASN A N 1
ATOM 768 C CA . ASN A 1 92 ? 13.561 6.820 2.901 1.00 96.19 92 ASN A CA 1
ATOM 769 C C . ASN A 1 92 ? 14.056 5.590 2.141 1.00 96.19 92 ASN A C 1
ATOM 771 O O . ASN A 1 92 ? 13.303 4.645 1.907 1.00 96.19 92 ASN A O 1
ATOM 775 N N . LEU A 1 93 ? 15.342 5.599 1.796 1.00 95.75 93 LEU A N 1
ATOM 776 C CA . LEU A 1 93 ? 16.051 4.428 1.297 1.00 95.75 93 LEU A CA 1
ATOM 777 C C . LEU A 1 93 ? 17.131 4.058 2.312 1.00 95.75 93 LEU A C 1
ATOM 779 O O . LEU A 1 93 ? 18.102 4.797 2.478 1.00 95.75 93 LEU A O 1
ATOM 783 N N . ILE A 1 94 ? 16.941 2.940 3.008 1.00 93.69 94 ILE A N 1
ATOM 784 C CA . ILE A 1 94 ? 17.875 2.429 4.012 1.00 93.69 94 ILE A CA 1
ATOM 785 C C . ILE A 1 94 ? 18.447 1.119 3.483 1.00 93.69 94 ILE A C 1
ATOM 787 O O . ILE A 1 94 ? 17.784 0.083 3.522 1.00 93.69 94 ILE A O 1
ATOM 791 N N . ASN A 1 95 ? 19.683 1.162 2.985 1.00 90.75 95 ASN A N 1
ATOM 792 C CA . ASN A 1 95 ? 20.277 0.074 2.203 1.00 90.75 95 ASN A CA 1
ATOM 793 C C . ASN A 1 95 ? 19.362 -0.273 1.011 1.00 90.75 95 ASN A C 1
ATOM 795 O O . ASN A 1 95 ? 19.070 0.607 0.207 1.00 90.75 95 ASN A O 1
ATOM 799 N N . ASP A 1 96 ? 18.872 -1.510 0.920 1.00 91.69 96 ASP A N 1
ATOM 800 C CA . ASP A 1 96 ? 17.914 -1.950 -0.103 1.00 91.69 96 ASP A CA 1
ATOM 801 C C . ASP A 1 96 ? 16.455 -1.934 0.380 1.00 91.69 96 ASP A C 1
ATOM 803 O O . ASP A 1 96 ? 15.588 -2.526 -0.255 1.00 91.69 96 ASP A O 1
ATOM 807 N N . LEU A 1 97 ? 16.150 -1.271 1.498 1.00 94.94 97 LEU A N 1
ATOM 808 C CA . LEU A 1 97 ? 14.789 -1.163 2.017 1.00 94.94 97 LEU A CA 1
ATOM 809 C C . LEU A 1 97 ? 14.213 0.224 1.736 1.00 94.94 97 LEU A C 1
ATOM 811 O O . LEU A 1 97 ? 14.746 1.238 2.194 1.00 94.94 97 LEU A O 1
ATOM 815 N N . VAL A 1 98 ? 13.095 0.261 1.018 1.00 97.69 98 VAL A N 1
ATOM 816 C CA . VAL A 1 98 ? 12.295 1.470 0.828 1.00 97.69 98 VAL A CA 1
ATOM 817 C C . VAL A 1 98 ? 11.295 1.559 1.971 1.00 97.69 98 VAL A C 1
ATOM 819 O O . VAL A 1 98 ? 10.459 0.670 2.146 1.00 97.69 98 VAL A O 1
ATOM 822 N N . GLU A 1 99 ? 11.378 2.636 2.746 1.00 97.94 99 GLU A N 1
ATOM 823 C CA . GLU A 1 99 ? 10.397 2.969 3.775 1.00 97.94 99 GLU A CA 1
ATOM 824 C C . GLU A 1 99 ? 9.477 4.076 3.264 1.00 97.94 99 GLU A C 1
ATOM 826 O O . GLU A 1 99 ? 9.941 5.130 2.821 1.00 97.94 99 GLU A O 1
ATOM 831 N N . ILE A 1 100 ? 8.173 3.822 3.330 1.00 98.44 100 ILE A N 1
ATOM 832 C CA . ILE A 1 100 ? 7.112 4.717 2.877 1.00 98.44 100 ILE A CA 1
ATOM 833 C C . ILE A 1 100 ? 6.241 5.034 4.086 1.00 98.44 100 ILE A C 1
ATOM 835 O O . ILE A 1 100 ? 5.552 4.154 4.607 1.00 98.44 100 ILE A O 1
ATOM 839 N N . SER A 1 101 ? 6.272 6.282 4.532 1.00 98.44 101 SER A N 1
ATOM 840 C CA . SER A 1 101 ? 5.437 6.775 5.628 1.00 98.44 101 SER A CA 1
ATOM 841 C C . SER A 1 101 ? 4.353 7.681 5.062 1.00 98.44 101 SER A C 1
ATOM 843 O O . SER A 1 101 ? 4.650 8.562 4.263 1.00 98.44 101 SER A O 1
ATOM 845 N N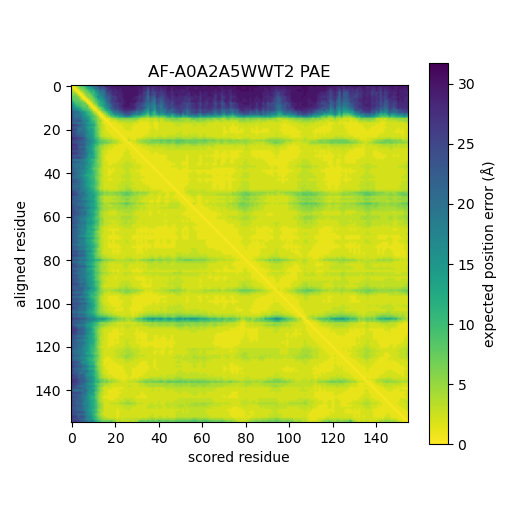 . CYS A 1 102 ? 3.108 7.484 5.473 1.00 98.31 102 CYS A N 1
ATOM 846 C CA . CYS A 1 102 ? 1.977 8.330 5.095 1.00 98.31 102 CYS A CA 1
ATOM 847 C C . CYS A 1 102 ? 0.987 8.437 6.258 1.00 98.31 102 CYS A C 1
ATOM 849 O O . CYS A 1 102 ? 1.008 7.621 7.181 1.00 98.31 102 CYS A O 1
ATOM 851 N N . SER A 1 103 ? 0.138 9.454 6.224 1.00 98.25 103 SER A N 1
ATOM 852 C CA . SER A 1 103 ? -0.946 9.677 7.180 1.00 98.25 103 SER A CA 1
ATOM 853 C C . SER A 1 103 ? -2.299 9.487 6.501 1.00 98.25 103 SER A C 1
ATOM 855 O O . SER A 1 103 ? -2.384 9.320 5.280 1.00 98.25 103 SER A O 1
ATOM 857 N N . PHE A 1 104 ? -3.369 9.475 7.288 1.00 97.88 104 PHE A N 1
ATOM 858 C CA . PHE A 1 104 ? -4.723 9.557 6.760 1.00 97.88 104 PHE A CA 1
ATOM 859 C C . PHE A 1 104 ? -5.683 10.154 7.782 1.00 97.88 104 PHE A C 1
ATOM 861 O O . PHE A 1 104 ? -5.508 9.995 8.989 1.00 97.88 104 PHE A O 1
ATOM 868 N N . ASP A 1 105 ? -6.742 10.775 7.276 1.00 96.44 105 ASP A N 1
ATOM 869 C CA . ASP A 1 105 ? -7.838 11.259 8.103 1.00 96.44 105 ASP A CA 1
ATOM 870 C C . ASP A 1 105 ? -8.877 10.160 8.325 1.00 96.44 105 ASP A C 1
ATOM 872 O O . ASP A 1 105 ? -9.187 9.363 7.433 1.00 96.44 105 ASP A O 1
ATOM 876 N N . PHE A 1 106 ? -9.458 10.140 9.521 1.00 94.62 106 PHE A N 1
ATOM 877 C CA . PHE A 1 106 ? -10.513 9.207 9.894 1.00 94.62 106 PHE A CA 1
ATOM 878 C C . PHE A 1 106 ? -11.484 9.850 10.890 1.00 94.62 106 PHE A C 1
ATOM 880 O O . PHE A 1 106 ? -11.225 10.915 11.451 1.00 94.62 106 PHE A O 1
ATOM 887 N N . LYS A 1 107 ? -12.633 9.205 11.103 1.00 90.81 107 LYS A N 1
ATOM 888 C CA . LYS A 1 107 ? -13.552 9.571 12.185 1.00 90.81 107 LYS A CA 1
ATOM 889 C C . LYS A 1 107 ? -13.128 8.834 13.450 1.00 90.81 107 LYS A C 1
ATOM 891 O O . LYS A 1 107 ? -12.949 7.624 13.393 1.00 90.81 107 LYS A O 1
ATOM 896 N N . LYS A 1 108 ? -13.007 9.564 14.563 1.00 84.06 108 LYS A N 1
ATOM 897 C CA . LYS A 1 108 ? -12.515 9.058 15.857 1.00 84.06 108 LYS A CA 1
ATOM 898 C C . LYS A 1 108 ? -13.171 7.740 16.283 1.00 84.06 108 LYS A C 1
ATOM 900 O O . LYS A 1 108 ? -12.481 6.836 16.740 1.00 84.06 108 LYS A O 1
ATOM 905 N N . ASP A 1 109 ? -14.481 7.637 16.080 1.00 89.31 109 ASP A N 1
ATOM 906 C CA . ASP A 1 109 ? -15.252 6.439 16.383 1.00 89.31 109 ASP A CA 1
ATOM 907 C C . ASP A 1 109 ? -15.430 5.602 15.112 1.00 89.31 109 ASP A C 1
ATOM 909 O O . ASP A 1 109 ? -16.036 6.057 14.136 1.00 89.31 109 ASP A O 1
ATOM 913 N N . PHE A 1 110 ? -14.903 4.379 15.141 1.00 94.81 110 PHE A N 1
ATOM 914 C CA . PHE A 1 110 ? -15.066 3.373 14.098 1.00 94.81 110 PHE A CA 1
ATOM 915 C C . PHE A 1 110 ? -15.162 1.977 14.714 1.00 94.81 110 PHE A C 1
ATOM 917 O O . PHE A 1 110 ? -14.681 1.740 15.821 1.00 94.81 110 PHE A O 1
ATOM 924 N N . ASN A 1 111 ? -15.770 1.048 13.984 1.00 95.81 111 ASN A N 1
ATOM 925 C CA . ASN A 1 111 ? -16.000 -0.324 14.438 1.00 95.81 111 ASN A CA 1
ATOM 926 C C . ASN A 1 111 ? -15.069 -1.313 13.742 1.00 95.81 111 ASN A C 1
ATOM 928 O O . ASN A 1 111 ? -14.706 -2.347 14.304 1.00 95.81 111 ASN A O 1
ATOM 932 N N . GLU A 1 112 ? -14.688 -1.022 12.500 1.00 97.25 112 GLU A N 1
ATOM 933 C CA . GLU A 1 112 ? -13.867 -1.923 11.711 1.00 97.25 112 GLU A CA 1
ATOM 934 C C . GLU A 1 112 ? -12.852 -1.207 10.827 1.00 97.25 112 GLU A C 1
ATOM 936 O O . GLU A 1 112 ? -13.088 -0.132 10.273 1.00 97.25 112 GLU A O 1
ATOM 941 N N . ILE A 1 113 ? -11.714 -1.875 10.661 1.00 98.25 113 ILE A N 1
ATOM 942 C CA . ILE A 1 113 ? -10.707 -1.545 9.662 1.00 98.25 113 ILE A CA 1
ATOM 943 C C . ILE A 1 113 ? -10.647 -2.709 8.683 1.00 98.25 113 ILE A C 1
ATOM 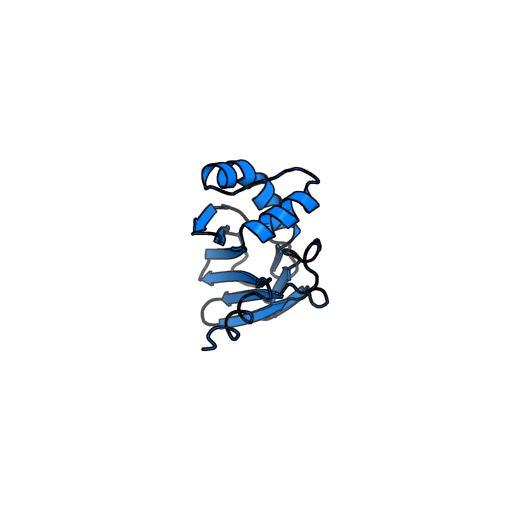945 O O . ILE A 1 113 ? -10.399 -3.846 9.084 1.00 98.25 113 ILE A O 1
ATOM 949 N N . ASN A 1 114 ? -10.846 -2.440 7.399 1.00 98.62 114 ASN A N 1
ATOM 950 C CA . ASN A 1 114 ? -10.666 -3.413 6.331 1.00 98.62 114 ASN A CA 1
ATOM 951 C C . ASN A 1 114 ? -9.430 -3.045 5.506 1.00 98.62 114 ASN A C 1
ATOM 953 O O . ASN A 1 114 ? -9.227 -1.885 5.146 1.00 98.62 114 ASN A O 1
ATOM 957 N N . ILE A 1 115 ? -8.582 -4.042 5.263 1.00 98.75 115 ILE A N 1
ATOM 958 C CA . ILE A 1 115 ? -7.344 -3.906 4.502 1.00 98.75 115 ILE A CA 1
ATOM 959 C C . ILE A 1 115 ? -7.405 -4.838 3.308 1.00 98.75 115 ILE A C 1
ATOM 961 O O . ILE A 1 115 ? -7.569 -6.045 3.490 1.00 98.75 115 ILE A O 1
ATOM 965 N N . ILE A 1 116 ? -7.172 -4.291 2.117 1.00 98.75 116 ILE A N 1
ATOM 966 C CA . ILE A 1 116 ? -6.887 -5.065 0.911 1.00 98.75 116 ILE A CA 1
ATOM 967 C C . ILE A 1 116 ? -5.429 -4.806 0.541 1.00 98.75 116 ILE A C 1
ATOM 969 O O . ILE A 1 116 ? -5.046 -3.671 0.258 1.00 98.75 116 ILE A O 1
ATOM 973 N N . ASN A 1 117 ? -4.605 -5.851 0.549 1.00 98.69 117 ASN A N 1
ATOM 974 C CA . ASN A 1 117 ? -3.174 -5.739 0.293 1.00 98.69 117 ASN A CA 1
ATOM 975 C C . ASN A 1 117 ? -2.761 -6.627 -0.886 1.00 98.69 117 ASN A C 1
ATOM 977 O O . ASN A 1 117 ? -2.706 -7.849 -0.774 1.00 98.69 117 ASN A O 1
ATOM 981 N N . ASN A 1 118 ? -2.452 -5.982 -2.008 1.00 98.50 118 ASN A N 1
ATOM 982 C CA . ASN A 1 118 ? -1.996 -6.573 -3.264 1.00 98.50 118 ASN A CA 1
ATOM 983 C C . ASN A 1 118 ? -0.530 -6.245 -3.585 1.00 98.50 118 ASN A C 1
ATOM 985 O O . ASN A 1 118 ? -0.094 -6.507 -4.700 1.00 98.50 118 ASN A O 1
ATOM 989 N N . ILE A 1 119 ? 0.222 -5.649 -2.653 1.00 98.56 119 ILE A N 1
ATOM 990 C CA . ILE A 1 119 ? 1.618 -5.250 -2.882 1.00 98.56 119 ILE A CA 1
ATOM 991 C C . ILE A 1 119 ? 2.416 -6.453 -3.416 1.00 98.56 119 ILE A C 1
ATOM 993 O O . ILE A 1 119 ? 2.423 -7.508 -2.779 1.00 98.56 119 ILE A O 1
ATOM 997 N N . LEU A 1 120 ? 3.086 -6.287 -4.565 1.00 98.19 120 LEU A N 1
ATOM 998 C CA . LEU A 1 120 ? 3.987 -7.264 -5.191 1.00 98.19 120 LEU A CA 1
ATOM 999 C C . LEU A 1 120 ? 3.353 -8.580 -5.682 1.00 98.19 120 LEU A C 1
ATOM 1001 O O . LEU A 1 120 ? 4.064 -9.454 -6.184 1.00 98.19 120 LEU A O 1
ATOM 1005 N N . PHE A 1 121 ? 2.033 -8.767 -5.581 1.00 97.88 121 PHE A N 1
ATOM 1006 C CA . PHE A 1 121 ? 1.396 -10.043 -5.940 1.00 97.88 121 PHE A CA 1
ATOM 1007 C C . PHE A 1 121 ? 1.336 -10.320 -7.440 1.00 97.88 121 PHE A C 1
ATOM 1009 O O . PHE A 1 121 ? 1.227 -11.483 -7.839 1.00 97.88 121 PHE A O 1
ATOM 1016 N N . GLU A 1 122 ? 1.400 -9.288 -8.273 1.00 95.75 122 GLU A N 1
ATOM 1017 C CA . GLU A 1 122 ? 1.437 -9.436 -9.724 1.00 95.75 122 GLU A CA 1
ATOM 1018 C C . GLU A 1 122 ? 2.785 -9.968 -10.216 1.00 95.75 122 GLU A C 1
ATOM 1020 O O . GLU A 1 122 ? 2.809 -10.737 -11.178 1.00 95.75 122 GLU A O 1
ATOM 1025 N N . VAL A 1 123 ? 3.879 -9.630 -9.525 1.00 95.94 123 VAL A N 1
ATOM 1026 C CA . VAL A 1 123 ? 5.226 -10.118 -9.849 1.00 95.94 123 VAL A CA 1
ATOM 1027 C C . VAL A 1 123 ? 5.514 -11.443 -9.139 1.00 95.94 123 VAL A C 1
ATOM 1029 O O . VAL A 1 123 ? 5.934 -12.412 -9.774 1.00 95.94 123 VAL A O 1
ATOM 1032 N N . TYR A 1 124 ? 5.223 -11.536 -7.837 1.00 95.75 124 TYR A N 1
ATOM 1033 C CA . TYR A 1 124 ? 5.601 -12.681 -7.008 1.00 95.75 124 TYR A CA 1
ATOM 1034 C C . TYR A 1 124 ? 4.380 -13.312 -6.325 1.00 95.75 124 TYR A C 1
ATOM 1036 O O . TYR A 1 124 ? 3.957 -12.926 -5.239 1.00 95.75 124 TYR A O 1
ATOM 1044 N N . LYS A 1 125 ? 3.833 -14.389 -6.905 1.00 95.06 125 LYS A N 1
ATOM 1045 C CA . LYS A 1 125 ? 2.674 -15.105 -6.319 1.00 95.06 125 LYS A CA 1
ATOM 1046 C C . LYS A 1 125 ? 2.943 -15.730 -4.941 1.00 95.06 125 LYS A C 1
ATOM 1048 O O . LYS A 1 125 ? 2.001 -16.039 -4.216 1.00 95.06 125 LYS A O 1
ATOM 1053 N N . ILE A 1 126 ? 4.210 -15.958 -4.598 1.00 95.06 126 ILE A N 1
ATOM 1054 C CA . ILE A 1 126 ? 4.630 -16.540 -3.312 1.00 95.06 126 ILE A CA 1
ATOM 1055 C C . ILE A 1 126 ? 4.870 -15.495 -2.217 1.00 95.06 126 ILE A C 1
ATOM 1057 O O . ILE A 1 126 ? 5.063 -15.875 -1.062 1.00 95.06 126 ILE A O 1
ATOM 1061 N N . GLN A 1 127 ? 4.826 -14.208 -2.573 1.00 96.81 127 GLN A N 1
ATOM 1062 C CA . GLN A 1 127 ? 4.956 -13.074 -1.663 1.00 96.81 127 GLN A CA 1
ATOM 1063 C C . GLN A 1 127 ? 4.032 -13.205 -0.451 1.00 96.81 127 GLN A C 1
ATOM 1065 O O . GLN A 1 127 ? 2.895 -13.690 -0.546 1.00 96.81 127 GLN A O 1
ATOM 1070 N N . LYS A 1 128 ? 4.510 -12.712 0.692 1.00 97.69 128 LYS A N 1
ATOM 1071 C CA . LYS A 1 128 ? 3.711 -12.517 1.903 1.00 97.69 128 LYS A CA 1
ATOM 1072 C C . LYS A 1 128 ? 3.755 -11.057 2.324 1.00 97.69 128 LYS A C 1
ATOM 1074 O O . LYS A 1 128 ? 4.826 -10.482 2.452 1.00 97.69 128 LYS A O 1
ATOM 1079 N N . ASN A 1 129 ? 2.602 -10.461 2.597 1.00 98.06 129 ASN A N 1
ATOM 1080 C CA . ASN A 1 129 ? 2.548 -9.093 3.111 1.00 98.06 129 ASN A CA 1
ATOM 1081 C C . ASN A 1 129 ? 2.040 -9.135 4.547 1.00 98.06 129 ASN A C 1
ATOM 1083 O O . ASN A 1 129 ? 0.943 -9.625 4.798 1.00 98.06 129 ASN A O 1
ATOM 1087 N N . VAL A 1 130 ? 2.836 -8.666 5.502 1.00 98.38 130 VAL A N 1
ATOM 1088 C CA . VAL A 1 130 ? 2.459 -8.674 6.920 1.00 98.38 130 VAL A CA 1
ATOM 1089 C C . VAL A 1 130 ? 1.931 -7.301 7.300 1.00 98.38 130 VAL A C 1
ATOM 1091 O O . VAL A 1 130 ? 2.644 -6.311 7.163 1.00 98.38 130 VAL A O 1
ATOM 1094 N N . VAL A 1 131 ? 0.706 -7.231 7.816 1.00 98.81 131 VAL A N 1
ATOM 1095 C CA . VAL A 1 131 ? 0.134 -5.979 8.325 1.00 98.81 131 VAL A CA 1
ATOM 1096 C C . VAL A 1 131 ? -0.033 -6.074 9.831 1.00 98.81 131 VAL A C 1
ATOM 1098 O O . VAL A 1 131 ? -0.625 -7.026 10.334 1.00 98.81 131 VAL A O 1
ATOM 1101 N N . PHE A 1 132 ? 0.467 -5.067 10.539 1.00 98.62 132 PHE A N 1
ATOM 1102 C CA . PHE A 1 132 ? 0.226 -4.835 11.958 1.00 98.62 132 PHE A CA 1
ATOM 1103 C C . PHE A 1 132 ? -0.662 -3.604 12.107 1.00 98.62 132 PHE A C 1
ATOM 1105 O O . PHE A 1 132 ? -0.379 -2.569 11.506 1.00 98.62 132 PHE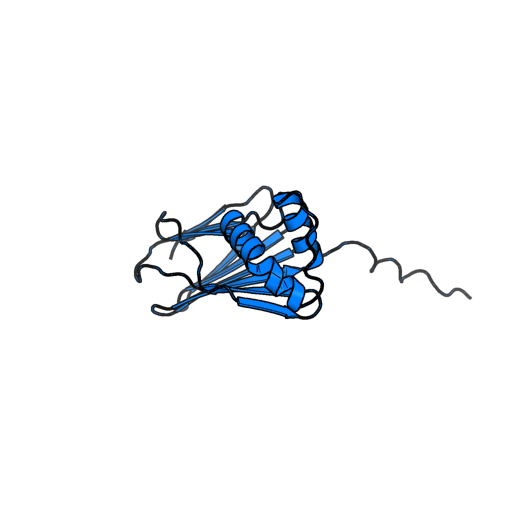 A O 1
ATOM 1112 N N . ILE A 1 133 ? -1.709 -3.698 12.918 1.00 98.25 133 ILE A N 1
ATOM 1113 C CA . ILE A 1 133 ? -2.625 -2.596 13.201 1.00 98.25 133 ILE A CA 1
ATOM 1114 C C . ILE A 1 133 ? -2.667 -2.379 14.706 1.00 98.25 133 ILE A C 1
ATOM 1116 O O . ILE A 1 133 ? -3.114 -3.246 15.462 1.00 98.25 133 ILE A O 1
ATOM 1120 N N . ASN A 1 134 ? -2.213 -1.204 15.123 1.00 97.88 134 ASN A N 1
ATOM 1121 C CA . ASN A 1 134 ? -2.221 -0.759 16.504 1.00 97.88 134 ASN A CA 1
ATOM 1122 C C . ASN A 1 134 ? -3.251 0.359 16.646 1.00 97.88 134 ASN A C 1
ATOM 1124 O O . ASN A 1 134 ? -3.048 1.443 16.106 1.00 97.88 134 ASN A O 1
ATOM 1128 N N . VAL A 1 135 ? -4.330 0.089 17.374 1.00 96.75 135 VAL A N 1
ATOM 1129 C CA . VAL A 1 135 ? -5.356 1.077 17.724 1.00 96.75 135 VAL A CA 1
ATOM 1130 C C . VAL A 1 135 ? -5.345 1.212 19.235 1.00 96.75 135 VAL A C 1
ATOM 1132 O O . VAL A 1 135 ? -5.694 0.264 19.943 1.00 96.75 135 VAL A O 1
ATOM 1135 N N . GLU A 1 136 ? -4.912 2.365 19.735 1.00 93.94 136 GLU A N 1
ATOM 1136 C CA . GLU A 1 136 ? -4.732 2.606 21.168 1.00 93.94 136 GLU A CA 1
ATOM 1137 C C . GLU A 1 136 ? -3.883 1.505 21.841 1.00 93.94 136 GLU A C 1
ATOM 1139 O O . GLU A 1 136 ? -2.677 1.390 21.615 1.00 93.94 136 GLU A O 1
ATOM 1144 N N . LYS A 1 137 ? -4.518 0.666 22.669 1.00 92.81 137 LYS A N 1
ATOM 1145 C CA . LYS A 1 137 ? -3.896 -0.447 23.404 1.00 92.81 137 LYS A CA 1
ATOM 1146 C C . LYS A 1 137 ? -4.125 -1.810 22.743 1.00 92.81 137 LYS A C 1
ATOM 1148 O O . LYS A 1 137 ? -3.623 -2.814 23.244 1.00 92.81 137 LYS A O 1
ATOM 1153 N N . GLN A 1 138 ? -4.893 -1.868 21.656 1.00 95.81 138 GLN A N 1
ATOM 1154 C CA . GLN A 1 138 ? -5.167 -3.095 20.916 1.00 95.81 138 GLN A CA 1
ATOM 1155 C C . GLN A 1 138 ? -4.174 -3.245 19.760 1.00 95.81 138 GLN A C 1
ATOM 1157 O O . GLN A 1 138 ? -3.975 -2.321 18.974 1.00 95.81 138 GLN A O 1
ATOM 1162 N N . SER A 1 139 ? -3.592 -4.435 19.618 1.00 96.06 139 SER A N 1
ATOM 1163 C CA . SER A 1 139 ? -2.752 -4.789 18.472 1.00 96.06 139 SER A CA 1
ATOM 1164 C C . SER A 1 139 ? -3.312 -6.028 17.788 1.00 96.06 139 SER A C 1
ATOM 1166 O O . SER A 1 139 ? -3.648 -7.012 18.449 1.00 96.06 139 SER A O 1
ATOM 1168 N N . LYS A 1 140 ? -3.448 -5.963 16.464 1.00 98.25 140 LYS A N 1
ATOM 1169 C CA . LYS A 1 140 ? -3.897 -7.064 15.604 1.00 98.25 140 LYS A CA 1
ATOM 1170 C C . LYS A 1 140 ? -2.945 -7.175 14.424 1.00 98.25 140 LYS A C 1
ATOM 1172 O O . LYS A 1 140 ? -2.305 -6.197 14.041 1.00 98.25 140 LYS A O 1
ATOM 1177 N N . SER A 1 141 ? -2.840 -8.359 13.839 1.00 98.12 141 SER A N 1
ATOM 1178 C CA . SER A 1 141 ? -2.024 -8.561 12.648 1.00 98.12 141 SER A CA 1
ATOM 1179 C C . SER A 1 141 ? -2.618 -9.615 11.731 1.00 98.12 141 SER A C 1
ATOM 1181 O O . SER A 1 141 ? -3.437 -10.435 12.148 1.00 98.12 141 SER A O 1
ATOM 1183 N N . HIS A 1 142 ? -2.216 -9.565 10.465 1.00 98.56 142 HIS A N 1
ATOM 1184 C CA . HIS A 1 142 ? -2.569 -10.568 9.468 1.00 98.56 142 HIS A CA 1
ATOM 1185 C C . HIS A 1 142 ? -1.446 -10.719 8.446 1.00 98.56 142 HIS A C 1
ATOM 1187 O O . HIS A 1 142 ? -0.761 -9.746 8.119 1.00 98.56 142 HIS A O 1
ATOM 1193 N N . ILE A 1 143 ? -1.262 -11.941 7.947 1.00 98.38 143 ILE A N 1
ATOM 1194 C CA . ILE A 1 143 ? -0.323 -12.241 6.865 1.00 98.38 143 ILE A CA 1
ATOM 1195 C C . ILE A 1 143 ? -1.140 -12.496 5.603 1.00 98.38 143 ILE A C 1
ATOM 1197 O O . ILE A 1 143 ? -1.787 -13.531 5.474 1.00 98.38 143 ILE A O 1
ATOM 1201 N N . PHE A 1 144 ? -1.066 -11.565 4.664 1.00 98.56 144 PHE A N 1
ATOM 1202 C CA . PHE A 1 144 ? -1.710 -11.651 3.363 1.00 98.56 144 PHE A CA 1
ATOM 1203 C C . PHE A 1 144 ? -0.882 -12.504 2.404 1.00 98.56 144 PHE A C 1
ATOM 1205 O O . PHE A 1 144 ? 0.349 -12.581 2.491 1.00 98.56 144 PHE A O 1
ATOM 1212 N N . SER A 1 145 ? -1.562 -13.128 1.451 1.00 98.19 145 SER A N 1
ATOM 1213 C CA . SER A 1 145 ? -0.958 -13.926 0.388 1.00 98.19 145 SER A CA 1
ATOM 1214 C C . SER A 1 145 ? -1.765 -13.818 -0.900 1.00 98.19 145 SER A C 1
ATOM 1216 O O . SER A 1 145 ? -2.882 -13.316 -0.894 1.00 98.19 145 SER A O 1
ATOM 1218 N N . PHE A 1 146 ? -1.252 -14.341 -2.013 1.00 96.94 146 PHE A N 1
ATOM 1219 C CA . PHE A 1 146 ? -1.951 -14.255 -3.299 1.00 96.94 146 PHE A CA 1
ATOM 1220 C C . PHE A 1 146 ? -3.394 -14.806 -3.279 1.00 96.94 146 PHE A C 1
ATOM 1222 O O . PHE A 1 146 ? -4.237 -14.314 -4.030 1.00 96.94 146 PHE A O 1
ATOM 1229 N N . SER A 1 147 ? -3.690 -15.803 -2.436 1.00 97.56 147 SER A N 1
ATOM 1230 C CA . SER A 1 147 ? -5.035 -16.375 -2.250 1.00 97.56 147 SER A CA 1
ATOM 1231 C C . SER A 1 147 ? -5.841 -15.744 -1.107 1.00 97.56 147 SER A C 1
ATOM 1233 O O . SER A 1 147 ? -6.993 -16.114 -0.917 1.00 97.56 147 SER A O 1
ATOM 1235 N N . ASP A 1 148 ? -5.243 -14.838 -0.332 1.00 98.19 148 ASP A N 1
ATOM 1236 C CA . ASP A 1 148 ? -5.842 -14.186 0.836 1.00 98.19 148 ASP A CA 1
ATOM 1237 C C . ASP A 1 148 ? -5.383 -12.724 0.894 1.00 98.19 148 ASP A C 1
ATOM 1239 O O . ASP A 1 148 ? -4.316 -12.402 1.424 1.00 98.19 148 ASP A O 1
ATOM 1243 N N . ARG A 1 149 ? -6.162 -11.855 0.249 1.00 98.12 149 ARG A N 1
ATOM 1244 C CA . ARG A 1 149 ? -5.763 -10.475 -0.056 1.00 98.12 149 ARG A CA 1
ATOM 1245 C C . ARG A 1 149 ? -6.528 -9.422 0.726 1.00 98.12 149 ARG A C 1
ATOM 1247 O O . ARG A 1 149 ? -6.192 -8.250 0.615 1.00 98.12 149 ARG A O 1
ATOM 1254 N N . GLU A 1 150 ? -7.531 -9.825 1.496 1.00 98.62 150 GLU A N 1
ATOM 1255 C CA . GLU A 1 150 ? -8.439 -8.919 2.185 1.00 98.62 150 GLU A CA 1
ATOM 1256 C C . GLU A 1 150 ? -8.731 -9.416 3.600 1.00 98.62 150 GLU A C 1
ATOM 1258 O O . GLU A 1 150 ? -9.016 -10.593 3.814 1.00 98.62 150 GLU A O 1
ATOM 1263 N N . LYS A 1 151 ? -8.682 -8.507 4.575 1.00 98.62 151 LYS A N 1
ATOM 1264 C CA . LYS A 1 151 ? -9.003 -8.814 5.966 1.00 98.62 151 LYS A CA 1
ATOM 1265 C C . LYS A 1 151 ? -9.692 -7.637 6.638 1.00 98.62 151 LYS A C 1
ATOM 1267 O O . LYS A 1 151 ? -9.156 -6.532 6.671 1.00 98.62 151 LYS A O 1
ATOM 1272 N N . THR A 1 152 ? -10.836 -7.918 7.255 1.00 98.50 152 THR A N 1
ATOM 1273 C CA . THR A 1 152 ? -11.507 -7.007 8.188 1.00 98.50 152 THR A CA 1
ATOM 1274 C C . THR A 1 152 ? -11.103 -7.319 9.629 1.00 98.50 152 THR A C 1
ATOM 1276 O O . THR A 1 152 ? -11.071 -8.482 10.048 1.00 98.50 152 THR A O 1
ATOM 1279 N N . PHE A 1 153 ? -10.801 -6.266 10.383 1.00 97.75 153 PHE A N 1
ATOM 1280 C CA . PHE A 1 153 ? -10.455 -6.265 11.797 1.00 97.75 153 PHE A CA 1
ATOM 1281 C C . PHE A 1 153 ? -11.507 -5.452 12.559 1.00 97.75 153 PHE A C 1
ATOM 1283 O O . PHE A 1 153 ? -11.572 -4.236 12.403 1.00 97.75 153 PHE A O 1
ATOM 1290 N N . SER A 1 154 ? -12.315 -6.111 13.385 1.00 96.25 154 SER A N 1
ATOM 1291 C CA . SER A 1 154 ? -13.320 -5.458 14.242 1.00 96.25 154 SER A CA 1
ATOM 1292 C C . SER A 1 154 ? -12.690 -5.000 15.553 1.00 96.25 154 SER A C 1
ATOM 1294 O O . SER A 1 154 ? -11.904 -5.777 16.100 1.00 96.25 154 SER A O 1
ATOM 1296 N N . TYR A 1 155 ? -13.013 -3.808 16.059 1.00 90.31 155 TYR A N 1
ATOM 1297 C CA . TYR A 1 155 ? -12.423 -3.174 17.251 1.00 90.31 155 TYR A CA 1
ATOM 1298 C C . TYR A 1 155 ? -13.409 -2.908 18.383 1.00 90.31 155 TYR A C 1
ATOM 1300 O O . TYR A 1 155 ? -14.623 -2.820 18.107 1.00 90.31 155 TYR A O 1
#

Nearest PDB structures (foldseek):
  8ezw-assembly6_F  TM=6.533E-01  e=1.812E-06  Vibrio cholerae O1 biovar El Tor str. N16961
  8ezw-assembly2_B  TM=6.529E-01  e=4.670E-06  Vibrio cholerae O1 biovar El Tor str. N16961
  8ezw-assembly4_D  TM=5.848E-01  e=7.955E-06  Vibrio cholerae O1 biovar El Tor str. N16961
  8f1b-assembly4_D  TM=6.029E-01  e=1.438E-05  Vibrio cholerae O1 biovar El Tor str. N16961
  8f1b-assembly3_C  TM=6.000E-01  e=1.438E-05  Vibrio cholerae O1 biovar El Tor str. N16961

pLDDT: mean 92.05, std 14.64, range [39.88, 98.81]

Secondary structure (DSSP, 8-state):
-----SSSGGGS----EEEEEEEEETTEEEEEEEEEHHHHHHHHHHHHTS----SSHHHHHHTHHHHHHHHHHHEEEEETTEEEPPEEEEEEEETTEEEEEEE----S--SEEEEEE-TTTTT-TT-EEEEEEEETTEEEEEEEETTB-EEEEE-

Mean predicted aligned error: 5.59 Å